Protein AF-A0A3B8Q808-F1 (afdb_monomer)

pLDDT: mean 70.24, std 16.81, range [39.97, 90.56]

Structure (mmCIF, N/CA/C/O backbone):
data_AF-A0A3B8Q808-F1
#
_entry.id   AF-A0A3B8Q808-F1
#
loop_
_atom_site.group_PDB
_atom_site.id
_atom_site.type_symbol
_atom_site.label_atom_id
_atom_site.label_alt_id
_atom_site.label_comp_id
_atom_site.label_asym_id
_atom_site.label_entity_id
_atom_site.label_seq_id
_atom_site.pdbx_PDB_ins_code
_atom_site.Cartn_x
_atom_site.Cartn_y
_atom_site.Cartn_z
_atom_site.occupancy
_atom_site.B_iso_or_equiv
_atom_site.auth_seq_id
_atom_site.auth_comp_id
_atom_site.auth_asym_id
_atom_site.auth_atom_id
_atom_site.pdbx_PDB_model_num
ATOM 1 N N . MET A 1 1 ? -31.670 -12.281 -10.011 1.00 47.78 1 MET A N 1
ATOM 2 C CA . MET A 1 1 ? -30.545 -12.589 -9.099 1.00 47.78 1 MET A CA 1
ATOM 3 C C . MET A 1 1 ? -29.268 -12.639 -9.934 1.00 47.78 1 MET A C 1
ATOM 5 O O . MET A 1 1 ? -29.333 -13.205 -11.015 1.00 47.78 1 MET A O 1
ATOM 9 N N . ARG A 1 2 ? -28.163 -12.083 -9.410 1.00 44.75 2 ARG A N 1
ATOM 10 C CA . ARG A 1 2 ? -26.789 -11.986 -9.966 1.00 44.75 2 ARG A CA 1
ATOM 11 C C . ARG A 1 2 ? -26.517 -10.823 -10.937 1.00 44.75 2 ARG A C 1
ATOM 13 O O . ARG A 1 2 ? -26.879 -10.862 -12.103 1.00 44.75 2 ARG A O 1
ATOM 20 N N . GLN A 1 3 ? -25.849 -9.798 -10.404 1.00 46.78 3 GLN A N 1
ATOM 21 C CA . GLN A 1 3 ? -25.105 -8.788 -11.162 1.00 46.78 3 GLN A CA 1
ATOM 22 C C . GLN A 1 3 ? -23.840 -9.462 -11.728 1.00 46.78 3 GLN A C 1
ATOM 24 O O . GLN A 1 3 ? -23.103 -10.037 -10.922 1.00 46.78 3 GLN A O 1
ATOM 29 N N . PRO A 1 4 ? -23.561 -9.442 -13.044 1.00 46.72 4 PRO A N 1
ATOM 30 C CA . PRO A 1 4 ? -22.29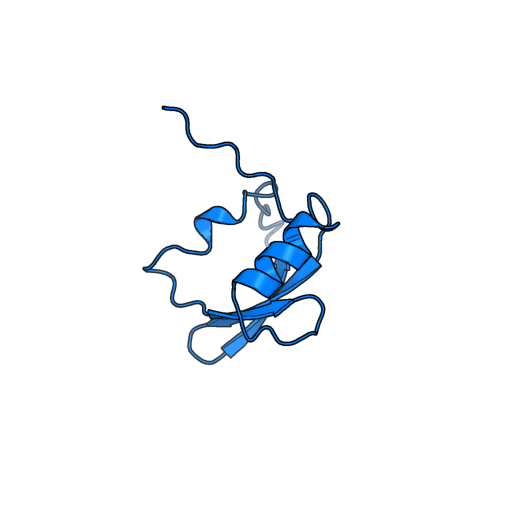9 -9.943 -13.552 1.00 46.72 4 PRO A CA 1
ATOM 31 C C . PRO A 1 4 ? -21.293 -8.793 -13.660 1.00 46.72 4 PRO A C 1
ATOM 33 O O . PRO A 1 4 ? -21.527 -7.796 -14.333 1.00 46.72 4 PRO A O 1
ATOM 36 N N . GLU A 1 5 ? -20.178 -8.988 -12.961 1.00 50.78 5 GLU A N 1
ATOM 37 C CA . GLU A 1 5 ? -18.851 -8.491 -13.326 1.00 50.78 5 GLU A CA 1
ATOM 38 C C . GLU A 1 5 ? -18.677 -6.965 -13.265 1.00 50.78 5 GLU A C 1
ATOM 40 O O . GLU A 1 5 ? -18.766 -6.240 -14.253 1.00 50.78 5 GLU A O 1
ATOM 45 N N . ARG A 1 6 ? -18.323 -6.472 -12.067 1.00 47.81 6 ARG A N 1
ATOM 46 C CA . ARG A 1 6 ? -17.558 -5.223 -11.949 1.00 47.81 6 ARG A CA 1
ATOM 47 C C . ARG A 1 6 ? -16.304 -5.381 -12.810 1.00 47.81 6 ARG A C 1
ATOM 49 O O . ARG A 1 6 ? -15.385 -6.093 -12.413 1.00 47.81 6 ARG A O 1
ATOM 56 N N . SER A 1 7 ? -16.272 -4.729 -13.971 1.00 41.53 7 SER A N 1
ATOM 57 C CA . SER A 1 7 ? -15.062 -4.620 -14.777 1.00 41.53 7 SER A CA 1
ATOM 58 C C . SER A 1 7 ? -13.998 -3.929 -13.929 1.00 41.53 7 SER A C 1
ATOM 60 O O . SER A 1 7 ? -14.105 -2.734 -13.637 1.00 41.53 7 SER A O 1
ATOM 62 N N . PHE A 1 8 ? -12.989 -4.672 -13.492 1.00 49.88 8 PHE A N 1
ATOM 63 C CA . PHE A 1 8 ? -11.789 -4.053 -12.956 1.00 49.88 8 PHE A CA 1
ATOM 64 C C . PHE A 1 8 ? -11.110 -3.313 -14.115 1.00 49.88 8 PHE A C 1
ATOM 66 O O . PHE A 1 8 ? -10.867 -3.933 -15.154 1.00 49.88 8 PHE A O 1
ATOM 73 N N . PRO A 1 9 ? -10.859 -1.997 -14.006 1.00 49.84 9 PRO A N 1
ATOM 74 C CA . PRO A 1 9 ? -10.158 -1.289 -15.064 1.00 49.84 9 PRO A CA 1
ATOM 75 C C . PRO A 1 9 ? -8.737 -1.861 -15.227 1.00 49.84 9 PRO A C 1
ATOM 77 O O . PRO A 1 9 ? -8.148 -2.310 -14.238 1.00 49.84 9 PRO A O 1
ATOM 80 N N . PRO A 1 10 ? -8.178 -1.848 -16.454 1.00 45.06 10 PRO A N 1
ATOM 81 C CA . PRO A 1 10 ? -6.818 -2.317 -16.708 1.00 45.06 10 PRO A CA 1
ATOM 82 C C . PRO A 1 10 ? -5.841 -1.538 -15.828 1.00 45.06 10 PRO A C 1
ATOM 84 O O . PRO A 1 10 ? -6.019 -0.331 -15.670 1.00 45.06 10 PRO A O 1
ATOM 87 N N . ALA A 1 11 ? -4.861 -2.247 -15.252 1.00 49.53 11 ALA A N 1
ATOM 88 C CA . ALA A 1 11 ? -3.848 -1.761 -14.312 1.00 49.53 11 ALA A CA 1
ATOM 89 C C . ALA A 1 11 ? -3.486 -0.284 -14.545 1.00 49.53 11 ALA A C 1
ATOM 91 O O . ALA A 1 11 ? -2.676 0.054 -15.409 1.00 49.53 11 ALA A O 1
ATOM 92 N N . GLN A 1 12 ? -4.150 0.601 -13.800 1.00 46.75 12 GLN A N 1
ATOM 93 C CA . GLN A 1 12 ? -3.903 2.030 -13.891 1.00 46.75 12 GLN A CA 1
ATOM 94 C C . GLN A 1 12 ? -2.603 2.325 -13.136 1.00 46.75 12 GLN A C 1
ATOM 96 O O . GLN A 1 12 ? -2.396 1.766 -12.055 1.00 46.75 12 GLN A O 1
ATOM 101 N N . PRO A 1 13 ? -1.715 3.180 -13.671 1.00 40.94 13 PRO A N 1
ATOM 102 C CA . PRO A 1 13 ? -0.509 3.568 -12.958 1.00 40.94 13 PRO A CA 1
ATOM 103 C C . PRO A 1 13 ? -0.897 4.194 -11.613 1.00 40.94 13 PRO A C 1
ATOM 105 O O . PRO A 1 13 ? -1.746 5.083 -11.553 1.00 40.94 13 PRO A O 1
ATOM 108 N N . LEU A 1 14 ? -0.250 3.732 -10.538 1.00 49.06 14 LEU A N 1
ATOM 109 C CA . LEU A 1 14 ? -0.479 4.094 -9.127 1.00 49.06 14 LEU A CA 1
ATOM 110 C C . LEU A 1 14 ? -0.467 5.602 -8.799 1.00 49.06 14 LEU A C 1
ATOM 112 O O . LEU A 1 14 ? -0.754 5.982 -7.666 1.00 49.06 14 LEU A O 1
ATOM 116 N N . PHE A 1 15 ? -0.169 6.471 -9.764 1.00 45.94 15 PHE A N 1
ATOM 117 C CA . PHE A 1 15 ? -0.072 7.918 -9.580 1.00 45.94 15 PHE A CA 1
ATOM 118 C C . PHE A 1 15 ? -1.396 8.605 -9.249 1.00 45.94 15 PHE A C 1
ATOM 120 O O . PHE A 1 15 ? -1.366 9.709 -8.717 1.00 45.94 15 PHE A O 1
ATOM 127 N N . LEU A 1 16 ? -2.540 7.947 -9.465 1.00 39.97 16 LEU A N 1
ATOM 128 C CA . LEU A 1 16 ? -3.840 8.477 -9.039 1.00 39.97 16 LEU A CA 1
ATOM 129 C C . LEU A 1 16 ? -4.213 8.120 -7.583 1.00 39.97 16 LEU A C 1
ATOM 131 O O . LEU A 1 16 ? -5.278 8.512 -7.118 1.00 39.97 16 LEU A O 1
ATOM 135 N N . ILE A 1 17 ? -3.371 7.385 -6.839 1.00 48.25 17 ILE A N 1
ATOM 136 C CA . ILE A 1 17 ? -3.671 7.027 -5.435 1.00 48.25 17 ILE A CA 1
ATOM 137 C C . ILE A 1 17 ? -3.237 8.125 -4.447 1.00 48.25 17 ILE A C 1
ATOM 139 O O . ILE A 1 17 ? -3.705 8.141 -3.313 1.00 48.25 17 ILE A O 1
ATOM 143 N N . ILE A 1 18 ? -2.436 9.103 -4.878 1.00 48.00 18 ILE A N 1
ATOM 144 C CA . ILE A 1 18 ? -2.140 10.304 -4.078 1.00 48.00 18 ILE A CA 1
ATOM 145 C C . ILE A 1 18 ? -2.938 11.488 -4.630 1.00 48.00 18 ILE A C 1
ATOM 147 O O . ILE A 1 18 ? -2.393 12.535 -4.966 1.00 48.00 18 ILE A O 1
ATOM 151 N N . ASP A 1 19 ? -4.250 11.314 -4.766 1.00 45.00 19 ASP A N 1
ATOM 152 C CA . ASP A 1 19 ? -5.133 12.471 -4.832 1.00 45.00 19 ASP A CA 1
ATOM 153 C C . ASP A 1 19 ? -5.204 13.068 -3.410 1.00 45.00 19 ASP A C 1
ATOM 155 O O . ASP A 1 19 ? -5.583 12.354 -2.480 1.00 45.00 19 ASP A O 1
ATOM 159 N N . PRO A 1 20 ? -4.843 14.342 -3.182 1.00 48.22 20 PRO A N 1
ATOM 160 C CA . PRO A 1 20 ? -4.931 14.969 -1.860 1.00 48.22 20 PRO A CA 1
ATOM 161 C C . PRO A 1 20 ? -6.370 15.056 -1.303 1.00 48.22 20 PRO A C 1
ATOM 163 O O . PRO A 1 20 ? -6.543 15.357 -0.123 1.00 48.22 20 PRO A O 1
ATOM 166 N N . SER A 1 21 ? -7.401 14.765 -2.107 1.00 51.12 21 SER A N 1
ATOM 167 C CA . SER A 1 21 ? -8.790 14.560 -1.667 1.00 51.12 21 SER A CA 1
ATOM 168 C C . SER A 1 21 ? -9.091 13.123 -1.198 1.00 51.12 21 SER A C 1
ATOM 170 O O . SER A 1 21 ? -10.076 12.900 -0.491 1.00 51.12 21 SER A O 1
ATOM 172 N N . LEU A 1 22 ? -8.236 12.143 -1.519 1.00 58.31 22 LEU A N 1
ATOM 173 C CA . LEU A 1 22 ? -8.311 10.756 -1.056 1.00 58.31 22 LEU A CA 1
ATOM 174 C C . LEU A 1 22 ? -7.397 10.576 0.164 1.00 58.31 22 LEU A C 1
ATOM 176 O O . LEU A 1 22 ? -6.206 10.320 0.055 1.00 58.31 22 LEU A O 1
ATOM 180 N N . SER A 1 23 ? -7.976 10.679 1.356 1.00 64.25 23 SER A N 1
ATOM 181 C CA . SER A 1 23 ? -7.324 10.596 2.673 1.00 64.25 23 SER A CA 1
ATOM 182 C C . SER A 1 23 ? -6.734 9.210 3.038 1.00 64.25 23 SER A C 1
ATOM 184 O O . SER A 1 23 ? -7.035 8.676 4.111 1.00 64.25 23 SER A O 1
ATOM 186 N N . ALA A 1 24 ? -5.975 8.567 2.150 1.00 72.31 24 ALA A N 1
ATOM 187 C CA . ALA A 1 24 ? -5.370 7.258 2.380 1.00 72.31 24 ALA A CA 1
ATOM 188 C C . ALA A 1 24 ? -3.877 7.387 2.721 1.00 72.31 24 ALA A C 1
ATOM 190 O O . ALA A 1 24 ? -3.105 7.988 1.980 1.00 72.31 24 ALA A O 1
ATOM 191 N N . LEU A 1 25 ? -3.466 6.797 3.844 1.00 83.69 25 LEU A N 1
ATOM 192 C CA . LEU A 1 25 ? -2.075 6.750 4.295 1.00 83.69 25 LEU A CA 1
ATOM 193 C C . LEU A 1 25 ? -1.488 5.373 4.011 1.00 83.69 25 LEU A C 1
ATOM 195 O O . LEU A 1 25 ? -2.032 4.371 4.463 1.00 83.69 25 LEU A O 1
ATOM 199 N N . ILE A 1 26 ? -0.362 5.305 3.311 1.00 86.06 26 ILE A N 1
ATOM 200 C CA . ILE A 1 26 ? 0.359 4.044 3.115 1.00 86.06 26 ILE A CA 1
ATOM 201 C C . ILE A 1 26 ? 1.127 3.717 4.395 1.00 86.06 26 ILE A C 1
ATOM 203 O O . ILE A 1 26 ? 1.889 4.546 4.886 1.00 86.06 26 ILE A O 1
ATOM 207 N N . VAL A 1 27 ? 0.935 2.509 4.926 1.00 87.81 27 VAL A N 1
ATOM 208 C CA . VAL A 1 27 ? 1.554 2.075 6.192 1.00 87.81 27 VAL A CA 1
ATOM 209 C C . VAL A 1 27 ? 2.312 0.757 6.086 1.00 87.81 27 VAL A C 1
ATOM 211 O O . VAL A 1 27 ? 3.005 0.378 7.029 1.00 87.81 27 VAL A O 1
ATOM 214 N N . GLY A 1 28 ? 2.210 0.049 4.961 1.00 89.12 28 GLY A N 1
ATOM 215 C CA . GLY A 1 28 ? 2.946 -1.194 4.759 1.00 89.12 28 GLY A CA 1
ATOM 216 C C . GLY A 1 28 ? 2.917 -1.712 3.328 1.00 89.12 28 GLY A C 1
ATOM 217 O O . GLY A 1 28 ? 2.094 -1.292 2.515 1.00 89.12 28 GLY A O 1
ATOM 218 N N . PHE A 1 29 ? 3.842 -2.615 3.022 1.00 88.44 29 PHE A N 1
ATOM 219 C CA . PHE A 1 29 ? 4.016 -3.243 1.715 1.00 88.44 29 PHE A CA 1
ATOM 220 C C . PHE A 1 29 ? 4.534 -4.666 1.908 1.00 88.44 29 PHE A C 1
ATOM 222 O O . PHE A 1 29 ? 5.470 -4.876 2.677 1.00 88.44 29 PHE A O 1
ATOM 229 N N . LYS A 1 30 ? 3.919 -5.650 1.238 1.00 88.00 30 LYS A N 1
ATOM 230 C CA . LYS A 1 30 ? 4.250 -7.081 1.402 1.00 88.00 30 LYS A CA 1
ATOM 231 C C . LYS A 1 30 ? 4.207 -7.576 2.856 1.00 88.00 30 LYS A C 1
ATOM 233 O O . LYS A 1 30 ? 4.992 -8.427 3.252 1.00 88.00 30 LYS A O 1
ATOM 238 N N . GLY A 1 31 ? 3.285 -7.035 3.652 1.00 86.69 31 GLY A N 1
ATOM 239 C CA . GLY A 1 31 ? 3.141 -7.379 5.070 1.00 86.69 31 GLY A CA 1
ATOM 240 C C . GLY A 1 31 ? 4.160 -6.706 5.996 1.00 86.69 31 GLY A C 1
ATOM 241 O O . GLY A 1 31 ? 4.056 -6.858 7.212 1.00 86.69 31 GLY A O 1
ATOM 242 N N . GLU A 1 32 ? 5.098 -5.920 5.462 1.00 89.19 32 GLU A N 1
ATOM 243 C CA . GLU A 1 32 ? 6.070 -5.175 6.260 1.00 89.19 32 GLU A CA 1
ATOM 244 C C . GLU A 1 32 ? 5.634 -3.718 6.470 1.00 89.19 32 GLU A C 1
ATOM 246 O O . GLU A 1 32 ? 5.168 -3.074 5.524 1.00 89.19 32 GLU A O 1
ATOM 251 N N . PRO A 1 33 ? 5.780 -3.166 7.689 1.00 87.50 33 PRO A N 1
ATOM 252 C CA . PRO A 1 33 ? 5.468 -1.770 7.959 1.00 87.50 33 PRO A CA 1
ATOM 253 C C . PRO A 1 33 ? 6.453 -0.835 7.253 1.00 87.50 33 PRO A C 1
ATOM 255 O O . PRO A 1 33 ? 7.655 -1.091 7.203 1.00 87.50 33 PRO A O 1
ATOM 258 N N . ILE A 1 34 ? 5.943 0.293 6.765 1.00 85.44 34 ILE A N 1
ATOM 259 C CA . ILE A 1 34 ? 6.749 1.342 6.139 1.00 85.44 34 ILE A CA 1
ATOM 260 C C . ILE A 1 34 ? 6.732 2.571 7.037 1.00 85.44 34 ILE A C 1
ATOM 262 O O . ILE A 1 34 ? 5.686 3.174 7.261 1.00 85.44 34 ILE A O 1
ATOM 266 N N . GLY A 1 35 ? 7.908 2.970 7.520 1.00 77.12 35 GLY A N 1
ATOM 267 C CA . GLY A 1 35 ? 8.077 4.210 8.284 1.00 77.12 35 GLY A CA 1
ATOM 268 C C . GLY A 1 35 ? 8.516 5.411 7.441 1.00 77.12 35 GLY A C 1
ATOM 269 O O . GLY A 1 35 ? 8.465 6.542 7.918 1.00 77.12 35 GLY A O 1
ATOM 270 N N . ARG A 1 36 ? 8.994 5.186 6.208 1.00 77.31 36 ARG A N 1
ATOM 271 C CA . ARG A 1 36 ? 9.575 6.224 5.343 1.00 77.31 36 ARG A CA 1
ATOM 272 C C . ARG A 1 36 ? 9.231 5.999 3.877 1.00 77.31 36 ARG A C 1
ATOM 274 O O . ARG A 1 36 ? 9.356 4.884 3.377 1.00 77.31 36 ARG A O 1
ATOM 281 N N . LEU A 1 37 ? 8.893 7.083 3.180 1.00 77.12 37 LEU A N 1
ATOM 282 C CA . LEU A 1 37 ? 8.582 7.060 1.749 1.00 77.12 37 LEU A CA 1
ATOM 283 C C . LEU A 1 37 ? 9.744 6.512 0.903 1.00 77.12 37 LEU A C 1
ATOM 285 O O . LEU A 1 37 ? 9.513 5.725 -0.009 1.00 77.12 37 LEU A O 1
ATOM 289 N N . ASP A 1 38 ? 10.987 6.867 1.237 1.00 77.12 38 ASP A N 1
ATOM 290 C CA . ASP A 1 38 ? 12.172 6.429 0.485 1.00 77.12 38 ASP A CA 1
ATOM 291 C C . ASP A 1 38 ? 12.368 4.907 0.499 1.00 77.12 38 ASP A C 1
ATOM 293 O O . ASP A 1 38 ? 12.837 4.332 -0.482 1.00 77.12 38 ASP A O 1
ATOM 297 N N . ASP A 1 39 ? 12.005 4.248 1.603 1.00 79.06 39 ASP A N 1
ATOM 298 C CA . ASP A 1 39 ? 12.093 2.790 1.724 1.00 79.06 39 ASP A CA 1
ATOM 299 C C . ASP A 1 39 ? 11.059 2.112 0.816 1.00 79.06 39 ASP A C 1
ATOM 301 O O . ASP A 1 39 ? 11.391 1.218 0.038 1.00 79.06 39 ASP A O 1
ATOM 305 N N . LEU A 1 40 ? 9.820 2.620 0.815 1.00 82.88 40 LEU A N 1
ATOM 306 C CA . LEU A 1 40 ? 8.796 2.172 -0.129 1.00 82.88 40 LEU A CA 1
ATOM 307 C C . LEU A 1 40 ? 9.253 2.362 -1.577 1.00 82.88 40 LEU A C 1
ATOM 309 O O . LEU A 1 40 ? 9.154 1.435 -2.376 1.00 82.88 40 LEU A O 1
ATOM 313 N N . HIS A 1 41 ? 9.789 3.537 -1.912 1.00 81.00 41 HIS A N 1
ATOM 314 C CA . HIS A 1 41 ? 10.253 3.823 -3.266 1.00 81.00 41 HIS A CA 1
ATOM 315 C C . HIS A 1 41 ? 11.343 2.835 -3.710 1.00 81.00 41 HIS A C 1
ATOM 317 O O . HIS A 1 41 ? 11.246 2.261 -4.794 1.00 81.00 41 HIS A O 1
ATOM 323 N N . ARG A 1 42 ? 12.336 2.553 -2.855 1.00 81.12 42 ARG A N 1
ATOM 324 C CA . ARG A 1 42 ? 13.378 1.555 -3.148 1.00 81.12 42 ARG A CA 1
ATOM 325 C C . ARG A 1 42 ? 12.801 0.165 -3.397 1.00 81.12 42 ARG A C 1
ATOM 327 O O . ARG A 1 42 ? 13.208 -0.490 -4.353 1.00 81.12 42 ARG A O 1
ATOM 334 N N . ARG A 1 43 ? 11.849 -0.278 -2.573 1.00 80.81 43 ARG A N 1
ATOM 335 C CA . ARG A 1 43 ? 11.201 -1.595 -2.714 1.00 80.81 43 ARG A CA 1
ATOM 336 C C . ARG A 1 43 ? 10.430 -1.714 -4.026 1.00 80.81 43 ARG A C 1
ATOM 338 O O . ARG A 1 43 ? 10.498 -2.754 -4.670 1.00 80.81 43 ARG A O 1
ATOM 345 N N . LEU A 1 44 ? 9.751 -0.646 -4.440 1.00 78.44 44 LEU A N 1
ATOM 346 C CA . LEU A 1 44 ? 9.006 -0.611 -5.699 1.00 78.44 44 LEU A CA 1
ATOM 347 C C . LEU A 1 44 ? 9.931 -0.690 -6.922 1.00 78.44 44 LEU A C 1
ATOM 349 O O . LEU A 1 44 ? 9.658 -1.447 -7.851 1.00 78.44 44 LEU A O 1
ATOM 353 N N . VAL A 1 45 ? 11.036 0.062 -6.909 1.00 72.44 45 VAL A N 1
ATOM 354 C CA . VAL A 1 45 ? 11.975 0.157 -8.042 1.00 72.44 45 VAL A CA 1
ATOM 355 C C . VAL A 1 45 ? 12.856 -1.085 -8.179 1.00 72.44 45 VAL A C 1
ATOM 357 O O . VAL A 1 45 ? 13.262 -1.420 -9.286 1.00 72.44 45 VAL A O 1
ATOM 360 N N . ALA A 1 46 ? 13.157 -1.779 -7.079 1.00 67.62 46 ALA A N 1
ATOM 361 C CA . ALA A 1 46 ? 14.137 -2.860 -7.098 1.00 67.62 46 ALA A CA 1
ATOM 362 C C . ALA A 1 46 ? 13.679 -4.117 -7.856 1.00 67.62 46 ALA A C 1
ATOM 364 O O . ALA A 1 46 ? 14.517 -4.730 -8.504 1.00 67.62 46 ALA A O 1
ATOM 365 N N . ASN A 1 47 ? 12.405 -4.525 -7.759 1.00 64.62 47 ASN A N 1
ATOM 366 C CA . ASN A 1 47 ? 11.924 -5.794 -8.342 1.00 64.62 47 ASN A CA 1
ATOM 367 C C . ASN A 1 47 ? 10.404 -5.871 -8.577 1.00 64.62 47 ASN A C 1
ATOM 369 O O . ASN A 1 47 ? 9.899 -6.920 -8.970 1.00 64.62 47 ASN A O 1
ATOM 373 N N . GLU A 1 48 ? 9.649 -4.805 -8.306 1.00 70.12 48 GLU A N 1
ATOM 374 C CA . GLU A 1 48 ? 8.185 -4.904 -8.208 1.00 70.12 48 GLU A CA 1
ATOM 375 C C . GLU A 1 48 ? 7.452 -4.241 -9.370 1.00 70.12 48 GLU A C 1
ATOM 377 O O . GLU A 1 48 ? 6.228 -4.292 -9.438 1.00 70.12 48 GLU A O 1
ATOM 382 N N . ILE A 1 49 ? 8.178 -3.640 -10.312 1.00 75.75 49 ILE A N 1
ATOM 383 C CA . ILE A 1 49 ? 7.579 -3.096 -11.528 1.00 75.75 49 ILE A CA 1
ATOM 384 C C . ILE A 1 49 ? 6.934 -4.234 -12.325 1.00 75.75 49 ILE A C 1
ATOM 386 O O . ILE A 1 49 ? 7.577 -5.222 -12.669 1.00 75.75 49 ILE A O 1
ATOM 390 N N . GLY A 1 50 ? 5.637 -4.100 -12.597 1.00 77.56 50 GLY A N 1
ATOM 391 C CA . GLY A 1 50 ? 4.832 -5.117 -13.270 1.00 77.56 50 GLY A CA 1
ATOM 392 C C . GLY A 1 50 ? 4.426 -6.307 -12.392 1.00 77.56 50 GLY A C 1
ATOM 393 O O . GLY A 1 50 ? 3.684 -7.166 -12.867 1.00 77.56 50 GLY A O 1
ATOM 394 N N . VAL A 1 51 ? 4.847 -6.363 -11.123 1.00 81.81 51 VAL A N 1
ATOM 395 C CA . VAL A 1 51 ? 4.520 -7.457 -10.195 1.00 81.81 51 VAL A CA 1
ATOM 396 C C . VAL A 1 51 ? 3.388 -7.036 -9.267 1.00 81.81 51 VAL A C 1
ATOM 398 O O . VAL A 1 51 ? 3.466 -6.020 -8.581 1.00 81.81 51 VAL A O 1
ATOM 401 N N . THR A 1 52 ? 2.317 -7.828 -9.219 1.00 82.06 52 THR A N 1
ATOM 402 C CA . THR A 1 52 ? 1.216 -7.564 -8.289 1.00 82.06 52 THR A CA 1
ATOM 403 C C . THR A 1 52 ? 1.631 -7.888 -6.857 1.00 82.06 52 THR A C 1
ATOM 405 O O . THR 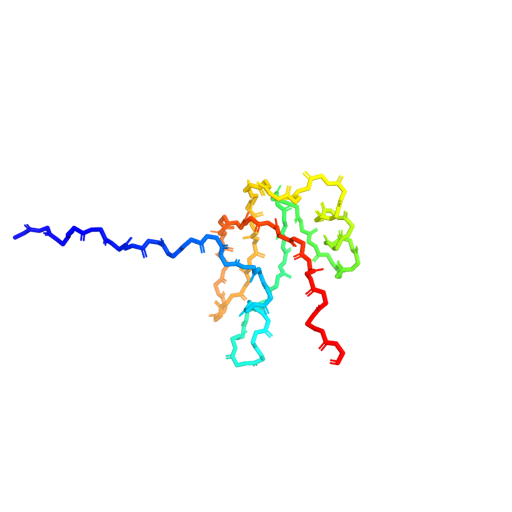A 1 52 ? 1.921 -9.039 -6.537 1.00 82.06 52 THR A O 1
ATOM 408 N N . SER A 1 53 ? 1.593 -6.879 -5.992 1.00 85.69 53 SER A N 1
ATOM 409 C CA . SER A 1 53 ? 2.059 -6.947 -4.609 1.00 85.69 53 SER A CA 1
ATOM 410 C C . SER A 1 53 ? 1.061 -6.281 -3.658 1.00 85.69 53 SER A C 1
ATOM 412 O O . SER A 1 53 ? 0.446 -5.277 -4.024 1.00 85.69 53 SER A O 1
ATOM 414 N N . PRO A 1 54 ? 0.851 -6.817 -2.441 1.00 88.06 54 PRO A N 1
ATOM 415 C CA . PRO A 1 54 ? -0.097 -6.238 -1.497 1.00 88.06 54 PRO A CA 1
ATOM 416 C C . PRO A 1 54 ? 0.460 -4.956 -0.862 1.00 88.06 54 PRO A C 1
ATOM 418 O O . PRO A 1 54 ? 1.588 -4.922 -0.357 1.00 88.06 54 PRO A O 1
ATOM 421 N N . LEU A 1 55 ? -0.363 -3.909 -0.862 1.00 88.75 55 LEU A N 1
ATOM 422 C CA . LEU A 1 55 ? -0.135 -2.631 -0.200 1.00 88.75 55 LEU A CA 1
ATOM 423 C C . LEU A 1 55 ? -1.112 -2.483 0.964 1.00 88.75 55 LEU A C 1
ATOM 425 O O . LEU A 1 55 ? -2.316 -2.696 0.818 1.00 88.75 55 LEU A O 1
ATOM 429 N N . THR A 1 56 ? -0.595 -2.076 2.113 1.00 89.94 56 THR A N 1
ATOM 430 C CA . THR A 1 56 ? -1.396 -1.781 3.293 1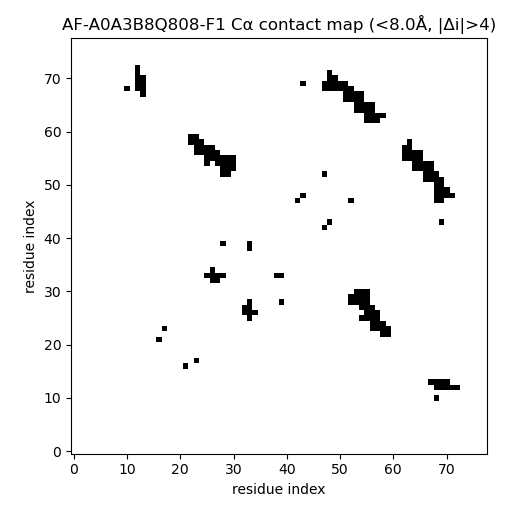.00 89.94 56 THR A CA 1
ATOM 431 C C . THR A 1 56 ? -1.598 -0.277 3.415 1.00 89.94 56 THR A C 1
ATOM 433 O O . THR A 1 56 ? -0.630 0.484 3.513 1.00 89.94 56 THR A O 1
ATOM 436 N N . ILE A 1 57 ? -2.859 0.147 3.473 1.00 88.62 57 ILE A N 1
ATOM 437 C CA . ILE A 1 57 ? -3.247 1.546 3.658 1.00 88.62 57 ILE A CA 1
ATOM 438 C C . ILE A 1 57 ? -4.138 1.717 4.890 1.00 88.62 57 ILE A C 1
ATOM 440 O O . ILE A 1 57 ? -4.848 0.798 5.291 1.00 88.62 57 ILE A O 1
ATOM 444 N N . LEU A 1 58 ? -4.126 2.912 5.473 1.00 87.00 58 LEU A N 1
ATOM 445 C CA . LEU A 1 58 ? -5.137 3.390 6.406 1.00 87.00 58 LEU A CA 1
ATOM 446 C C . LEU A 1 58 ? -6.043 4.379 5.680 1.00 87.00 58 LEU A C 1
ATOM 448 O O . LEU A 1 58 ? -5.562 5.389 5.167 1.00 87.00 58 LEU A O 1
ATOM 452 N N . ARG A 1 59 ? -7.348 4.120 5.651 1.00 82.31 59 ARG A N 1
ATOM 453 C CA . ARG A 1 59 ? -8.341 5.008 5.038 1.00 82.31 59 ARG A CA 1
ATOM 454 C C . ARG A 1 59 ? -9.559 5.099 5.941 1.00 82.31 59 ARG A C 1
ATOM 456 O O . ARG A 1 59 ? -10.101 4.076 6.329 1.00 82.31 59 ARG A O 1
ATOM 463 N N . LEU A 1 60 ? -9.982 6.322 6.272 1.00 83.38 60 LEU A N 1
ATOM 464 C CA . LEU A 1 60 ? -11.126 6.571 7.167 1.00 83.38 60 LEU A CA 1
ATOM 465 C C . LEU A 1 60 ? -11.017 5.827 8.519 1.00 83.38 60 LEU A C 1
ATOM 467 O O . LEU A 1 60 ? -12.020 5.429 9.096 1.00 83.38 60 LEU A O 1
ATOM 471 N N . GLY A 1 61 ? -9.790 5.627 9.017 1.00 83.81 61 GLY A N 1
ATOM 472 C CA . GLY A 1 61 ? -9.521 4.882 10.254 1.00 83.81 61 GLY A CA 1
ATOM 473 C C . GLY A 1 61 ? -9.467 3.358 10.097 1.00 83.81 61 GLY A C 1
ATOM 474 O O . GLY A 1 61 ? -9.149 2.668 11.061 1.00 83.81 61 GLY A O 1
ATOM 475 N N . GLU A 1 62 ? -9.710 2.823 8.902 1.00 86.38 62 GLU A N 1
ATOM 476 C CA . GLU A 1 62 ? -9.653 1.388 8.627 1.00 86.38 62 GLU A CA 1
ATOM 477 C C . GLU A 1 62 ? -8.335 0.993 7.968 1.00 86.38 62 GLU A C 1
ATOM 479 O O . GLU A 1 62 ? -7.839 1.681 7.072 1.00 86.38 62 GLU A O 1
ATOM 484 N N . LYS A 1 63 ? -7.784 -0.149 8.388 1.00 88.50 63 LYS A N 1
ATOM 485 C CA . LYS A 1 63 ? -6.623 -0.768 7.748 1.00 88.50 63 LYS A CA 1
ATOM 486 C C . LYS A 1 63 ? -7.094 -1.684 6.628 1.00 88.50 63 LYS A C 1
ATOM 488 O O . LYS A 1 63 ? -7.772 -2.675 6.882 1.00 88.50 63 LYS A O 1
ATOM 493 N N . LEU A 1 64 ? -6.704 -1.357 5.404 1.00 89.88 64 LEU A N 1
ATOM 494 C CA . LEU A 1 64 ? -7.057 -2.094 4.199 1.00 89.88 64 LEU A CA 1
ATOM 495 C C . LEU A 1 64 ? -5.790 -2.666 3.569 1.00 89.88 64 LEU A C 1
ATOM 497 O O . LEU A 1 64 ? -4.766 -1.986 3.491 1.00 89.88 64 LEU A O 1
ATOM 501 N N . GLU A 1 65 ? -5.872 -3.903 3.095 1.00 90.56 65 GLU A N 1
ATOM 502 C CA . GLU A 1 65 ? -4.839 -4.521 2.270 1.00 90.56 65 GLU A CA 1
ATOM 503 C C . GLU A 1 65 ? -5.378 -4.670 0.851 1.00 90.56 65 GLU A C 1
ATOM 505 O O . GLU A 1 65 ? -6.464 -5.214 0.645 1.00 90.56 65 GLU A O 1
ATOM 510 N N . MET A 1 66 ? -4.649 -4.134 -0.126 1.00 85.94 66 MET A N 1
ATOM 511 C CA . MET A 1 66 ? -5.070 -4.138 -1.522 1.00 85.94 66 MET A CA 1
ATOM 512 C C . MET A 1 66 ? -3.936 -4.561 -2.453 1.00 85.94 66 MET A C 1
ATOM 514 O O . MET A 1 66 ? -2.797 -4.133 -2.258 1.00 85.94 66 MET A O 1
ATOM 518 N N . PRO A 1 67 ? -4.223 -5.379 -3.478 1.00 83.44 67 PRO A N 1
ATOM 519 C CA . PRO A 1 67 ? -3.240 -5.703 -4.497 1.00 83.44 67 PRO A CA 1
ATOM 520 C C . PRO A 1 67 ? -2.978 -4.475 -5.373 1.00 83.44 67 PRO A C 1
ATOM 522 O O . PRO A 1 67 ? -3.914 -3.840 -5.862 1.00 83.44 67 PRO A O 1
ATOM 525 N N . ILE A 1 68 ? -1.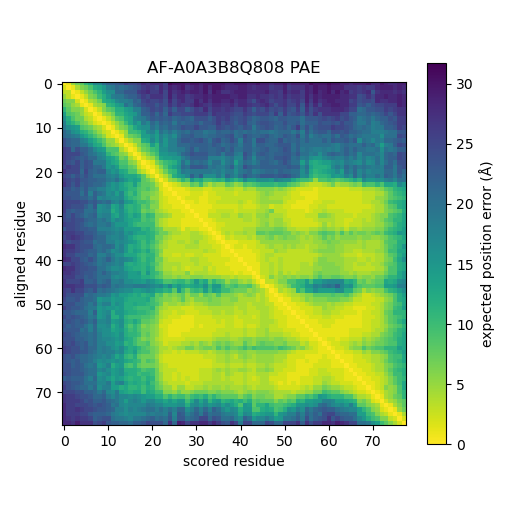705 -4.159 -5.590 1.00 83.94 68 ILE A N 1
ATOM 526 C CA . ILE A 1 68 ? -1.260 -3.107 -6.505 1.00 83.94 68 ILE A CA 1
ATOM 527 C C . ILE A 1 68 ? -0.275 -3.688 -7.514 1.00 83.94 68 ILE A C 1
ATOM 529 O O . ILE A 1 68 ? 0.451 -4.619 -7.186 1.00 83.94 68 ILE A O 1
ATOM 533 N N . THR A 1 69 ? -0.193 -3.115 -8.711 1.00 83.31 69 THR A N 1
ATOM 534 C CA . THR A 1 69 ? 0.858 -3.446 -9.684 1.00 83.31 69 THR A CA 1
ATOM 535 C C . THR A 1 69 ? 1.657 -2.174 -9.968 1.00 83.31 69 THR A C 1
ATOM 537 O O . THR A 1 69 ? 1.145 -1.282 -10.647 1.00 83.31 69 THR A O 1
ATOM 540 N N . PRO A 1 70 ? 2.875 -2.036 -9.419 1.00 80.69 70 PRO A N 1
ATOM 541 C CA . PRO A 1 70 ? 3.747 -0.898 -9.680 1.00 80.69 70 PRO A CA 1
ATOM 542 C C . PRO A 1 70 ? 4.039 -0.745 -11.173 1.00 80.69 70 PRO A C 1
ATOM 544 O O . PRO A 1 70 ? 4.304 -1.723 -11.869 1.00 80.69 70 PRO A O 1
ATOM 547 N N . GLY A 1 71 ? 3.988 0.489 -11.668 1.00 79.06 71 GLY A N 1
ATOM 548 C CA . GLY A 1 71 ? 4.277 0.822 -13.061 1.00 79.06 71 GLY A CA 1
ATOM 549 C C . GLY A 1 71 ? 5.371 1.876 -13.161 1.00 79.06 71 GLY A C 1
ATOM 550 O O . GLY A 1 71 ? 5.603 2.630 -12.215 1.00 79.06 71 GLY A O 1
ATOM 551 N N . GLU A 1 72 ? 6.032 1.940 -14.314 1.00 72.44 72 GLU A N 1
ATOM 552 C CA . GLU A 1 72 ? 7.019 2.981 -14.587 1.00 72.44 72 GLU A CA 1
ATOM 553 C C . GLU A 1 72 ? 6.350 4.352 -14.712 1.00 72.44 72 GLU A C 1
ATOM 555 O O . GLU A 1 72 ? 5.340 4.527 -15.404 1.00 72.44 72 GLU A O 1
ATOM 560 N N . LEU A 1 73 ? 6.960 5.349 -14.074 1.00 67.75 73 LEU A N 1
ATOM 561 C CA . LEU A 1 73 ? 6.676 6.742 -14.366 1.00 67.75 73 LEU A CA 1
ATOM 562 C C . LEU A 1 73 ? 7.226 7.070 -15.744 1.00 67.75 73 LEU A C 1
ATOM 564 O O . LEU A 1 73 ? 8.428 7.269 -15.908 1.00 67.75 73 LEU A O 1
ATOM 568 N N . ARG A 1 74 ? 6.342 7.218 -16.728 1.00 60.25 74 ARG A N 1
ATOM 569 C CA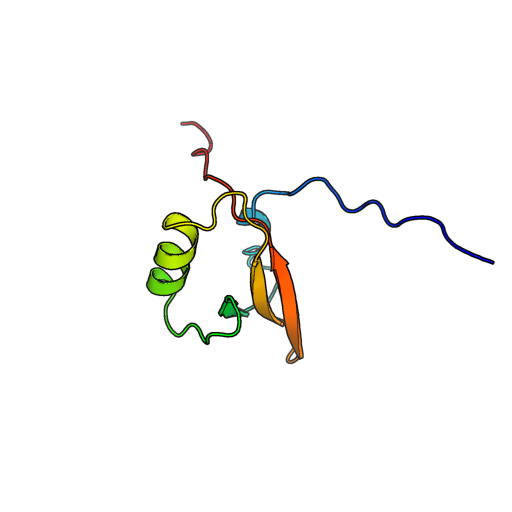 . ARG A 1 74 ? 6.685 8.089 -17.848 1.00 60.25 74 ARG A CA 1
ATOM 570 C C . ARG A 1 74 ? 6.570 9.518 -17.328 1.00 60.25 74 ARG A C 1
ATOM 572 O O . ARG A 1 74 ? 5.482 9.872 -16.866 1.00 60.25 74 ARG A O 1
ATOM 579 N N . PRO A 1 75 ? 7.640 10.329 -17.361 1.00 54.16 75 PRO A N 1
ATOM 580 C CA . PRO A 1 75 ? 7.477 11.752 -17.133 1.00 54.16 75 PRO A CA 1
ATOM 581 C C . PRO A 1 75 ? 6.417 12.242 -18.122 1.00 54.16 75 PRO A C 1
ATOM 583 O O . PRO A 1 75 ? 6.540 12.021 -19.329 1.00 54.16 75 PRO A O 1
ATOM 586 N N . VAL A 1 76 ? 5.334 12.824 -17.602 1.00 54.38 76 VAL A N 1
ATOM 587 C CA . VAL A 1 76 ? 4.414 13.600 -18.435 1.00 54.38 76 VAL A CA 1
ATOM 588 C C . VAL A 1 76 ? 5.281 14.650 -19.121 1.00 54.38 76 VAL A C 1
ATOM 590 O O . VAL A 1 76 ? 6.012 15.379 -18.452 1.00 54.38 76 VAL A O 1
ATOM 593 N N . GLY A 1 77 ? 5.299 14.589 -20.452 1.00 56.50 77 GLY A N 1
ATOM 594 C CA . GLY A 1 77 ? 6.214 15.341 -21.297 1.00 56.50 77 GLY A CA 1
ATOM 595 C C . GLY A 1 77 ? 6.186 16.845 -21.033 1.00 56.50 77 GLY A C 1
ATOM 596 O O . GLY A 1 77 ? 5.173 17.393 -20.599 1.00 56.50 77 GLY A O 1
ATOM 597 N N . SER A 1 78 ? 7.360 17.420 -21.300 1.00 49.31 78 SER A N 1
ATOM 598 C CA . SER A 1 78 ? 7.779 18.824 -21.290 1.00 49.31 78 SER A CA 1
ATOM 599 C C . SER A 1 78 ? 6.824 19.817 -21.941 1.00 49.31 78 SER A C 1
ATOM 601 O O . SER A 1 78 ? 6.121 19.430 -22.899 1.00 49.31 78 SER A O 1
#

Secondary structure (DSSP, 8-state):
-------PPS---GGGS--TTS-EEEEEETTEE---HHHHHHHHHHH-TT--EEEEEEETTEEEEEEE-----PPPP-

Solvent-accessible surface area (backbone atoms only — not comparable to full-atom values): 5102 Å² total; per-residue (Å²): 137,84,86,83,72,85,79,75,76,77,90,63,62,66,76,72,64,73,39,92,86,50,74,57,44,77,46,26,49,75,91,40,78,49,93,46,71,69,59,55,51,51,57,43,72,72,76,27,62,76,37,78,44,46,36,29,31,36,42,93,89,41,82,46,78,42,82,41,49,45,59,83,83,72,76,81,76,132

Nearest PDB structures (foldseek):
  3i18-assembly1_A  TM=8.780E-01  e=1.215E-01  Listeria monocytogenes
  3gdu-assembly1_C  TM=8.550E-01  e=1.997E-01  Escherichia coli K-12
  2kjp-assembly1_A  TM=7.000E-01  e=3.973E-02  Bacillus subtilis
  4rey-assembly1_A  TM=8.059E-01  e=1.877E-01  Homo sapiens
  6g8t-assembly1_A  TM=7.823E-01  e=1.877E-01  Homo sapiens

Mean predicted aligned error: 12.16 Å

Sequence (78 aa):
MRQPERSFPPAQPLFLIIDPSLSALIVGFKGEPIGRLDDLHRRLVANEIGVTSPLTILRLGEKLEMPITPGELRPVGS

Radius of gyration: 14.35 Å; Cα contacts (8 Å, |Δi|>4): 93; chains: 1; bounding box: 45×31×32 Å

Foldseek 3Di:
DDDDDPDDPPQDACPVCPPVVFPKAWQDWQPGGDPDPVVVVCVCPVPQAQNWTWTWIQGPNDIDIDTHRHHDDDPPDD

=== Feature glossary ===
The record interleaves many kinds of information about one protein. Here is each kind framed as the question it answers.

Q: Are the domains correctly placed relative to each other?
A: Predicted aligned error is AlphaFold's pairwise confidence. Unlike pLDDT (per-residue), PAE is per-residue-pair and captures whether two parts of the structure are correctly placed relative to each other. Units are ångströms of expected positional error.

Q: Which residues are in helices, strands, or loops?
A: Eight-state secondary structure (DSSP): H is the canonical α-helix, G the tighter 3₁₀-helix, I the wider π-helix; E/B are β-structure, T and S are turns and bends, and '-' is everything else. DSSP derives these from the pattern of main-chain N–H···O=C hydrogen bonds, not from the sequence.

Q: What if only a Cα trace is available?
A: P-SEA three-state annotation labels each residue as helix, strand, or coil based purely on the geometry of the Cα trace. It serves as a fallback whe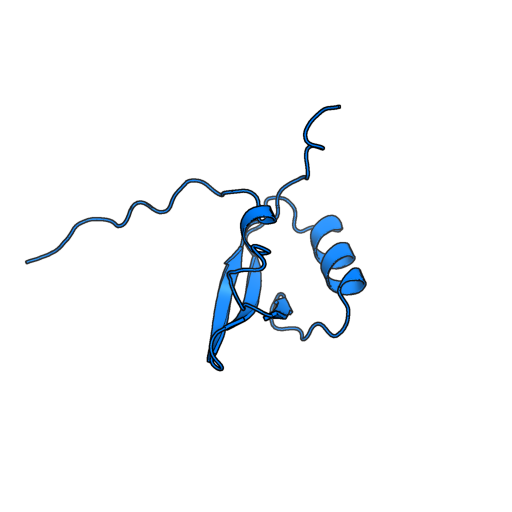n the full backbone (and thus DSSP) is unavailable.

Q: What are the backbone torsion angles?
A: φ (phi) and ψ (psi) are the two rotatable backbone dihedrals per residue: φ is the C(i-1)–N–Cα–C torsion, ψ is the N–Cα–C–N(i+1) torsion, both in degrees on (−180°, 180°]. α-helical residues cluster near (−60°, −45°); β-strand residues near (−120°, +130°). A Ramachandran plot is simply a scatter of (φ, ψ) for every residue.

Q: What known structures does this most resemble?
A: Structural nearest neighbors (via Foldseek easy-search vs the PDB). Reported per hit: target PDB id, E-value, and alignment TM-score. A TM-score above ~0.5 is the conventional threshold for 'same fold'.

Q: What family and function is it annotated with?
A: Database cross-references. InterPro integrates a dozen domain/family signature databases into unified entries with residue-range hits. GO terms attach function/process/location labels with evidence codes. CATH codes position the fold in a four-level structural taxonomy. Organism is the NCBI-taxonomy species name.

Q: Which residues are buried vs exposed?
A: Solvent accessibility: the surface area of each residue that a 1.4 Å water probe can touch, in Å². When only backbone atoms are present the absolute values are lower than full-atom SASA (side chains contribute most of the area) and are flagged as backbone-only.

Q: What do the diagnostic pl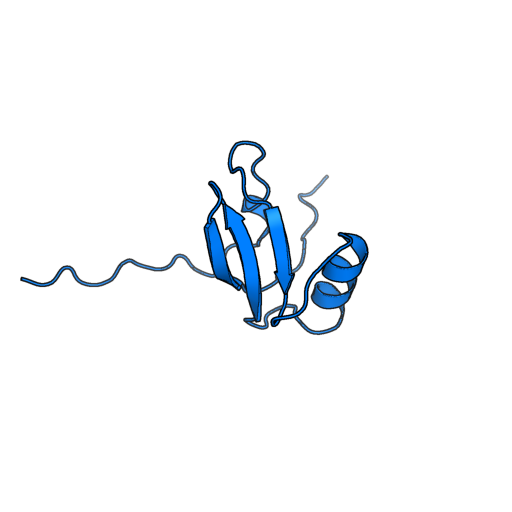ots show?
A: Three diagnostic plots accompany the record. The Cα contact map visualizes the tertiary structure as a 2D adjacency matrix (8 Å cutoff, sequence-local contacts suppressed). The Ramachandran plot shows the distribution of backbone (φ, ψ) torsions, with points in the α and β basins reflecting secondary structure content. The PAE plot shows AlphaFold's inter-residue confidence as a color matrix.

Q: What is the amino-acid chain?
A: The amino-acid sequence is the protein's primary structure: the linear order of residues from the N-terminus to the C-terminus, written in one-letter code. Everything else here — the 3D coordinates, the secondary structure, the domain annotations — is ultimately a consequence of this string.

Q: What do the rendered images show?
A: The six renders are orthographic views along the three Cartesian axes in both directions. Representation (cartoon, sticks, or surface) and color scheme (sequence-rainbow or by-chain) vary across proteins so the training set covers all the common visualization conventions.

Q: Where is each backbone atom in 3D?
A: The mmCIF table is the protein's shape written out atom by atom. For each backbone N, Cα, C, and carbonyl O, it records an (x, y, z) coordinate triple in Å plus the residue type, chain letter, and residue number.

Q: How mobile is each atom in the crystal?
A: For experimental (PDB) structures, the B-factor (temperature factor) quantifies the positional spread of each atom in the crystal — a combination of thermal vibration and static disorder — in units of Å². High B-factors mark flexible loops or poorly resolved regions; low B-factors mark the rigid, well-ordere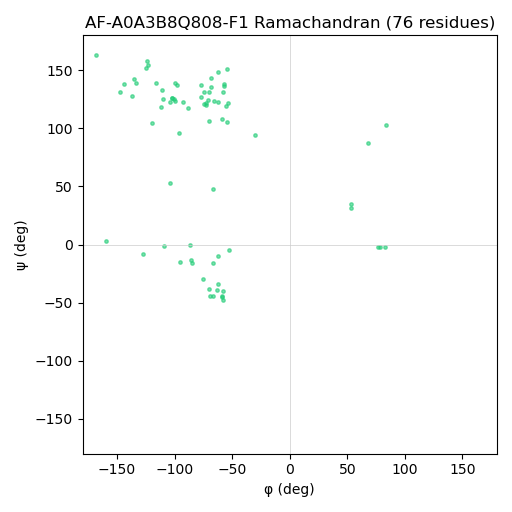d core.

Q: How big and how compact is the whole molecule?
A: Three whole-structure scalars: the radius of gyration (RMS distance of Cα from centroid, in Å), the count of Cα–Cα contacts (pairs closer than 8 Å and separated by more than four residues in sequence — i.e. tertiary, not local, contacts), and the bounding-box dimensions. Together they distinguish compact globular folds from extended fib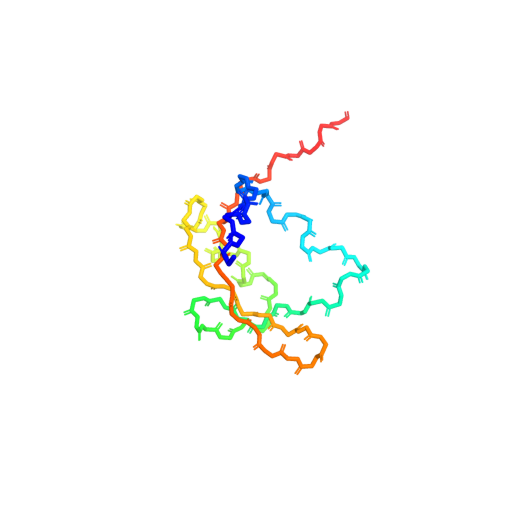res or disordered chains.

Q: What does the local fold look like, residue by residue?
A: A 3Di character summarizes, for each residue, the relative orientation of the Cα frame of its nearest spatial neighbor. Because it encodes fold topology rather than chemistry, 3Di alignments detect remote structural similarity that sequence alignment misses.

Q: How confident is the AlphaFold model at each residue?
A: For AlphaFold models, the B-factor field carries pLDDT — the model's own estimate of local accuracy on a 0–100 scale. Regions with pLDDT<50 should be treated as essentially unmodeled; they often correspond to intrinsically disordered segments.